Protein AF-A0A6M3KC16-F1 (afdb_monomer_lite)

InterPro domains:
  IPR002125 Cytidine and deoxycytidylate deaminase domain [PF00383] (15-148)
  IPR016193 Cytidine deaminase-like [SSF53927] (8-166)

Foldseek 3Di:
DVVQLVLLLVQVVQLVVELAPVWRKKKWKQFPNDTQIFIFHQPQSVVDPDQVCVVVVHDPPPDCVCSCVPSVTDDHGLLRSVVSVLVCVCVVVVHDDPDPQLLVSVVVCVVVVNDRDDATEMEMEQDDDDDPVSLVSCVSNVHFKYWYDNDPVCSVPSVPIDIDGSDD

Sequence (168 aa):
MNNSIHTMYNTSIFAKHSYCIKQQVGTCLFINNMHFYGYNDAPFAKEIAQCPRVVNGYEFGVGYRLCKEVCGQKYHAETMAINHFKTYINEMYSIDLLSEDPILFLKECKDKGIKIDGPKWMYIFGHDRPCEHCTKIMKDLGISHILLCKNKEDIFHDDRWKIIRLDN

pLDDT: mean 93.4, std 6.41, range [53.22, 98.5]

Organism: NCBI:txid1070528

Structure (mmCIF, N/CA/C/O backbone):
data_AF-A0A6M3KC16-F1
#
_entry.id   AF-A0A6M3KC16-F1
#
loop_
_atom_site.group_PDB
_atom_site.id
_atom_site.type_symbol
_atom_site.label_atom_id
_atom_site.label_alt_id
_atom_site.label_comp_id
_atom_site.label_asym_id
_atom_site.label_entity_id
_atom_site.label_seq_id
_atom_site.pdbx_PDB_ins_code
_atom_site.Cartn_x
_atom_site.Cartn_y
_atom_site.Cartn_z
_atom_site.occupancy
_atom_site.B_iso_or_equiv
_atom_site.auth_seq_id
_atom_site.auth_comp_id
_atom_site.auth_asym_id
_atom_site.auth_atom_id
_atom_site.pdbx_PDB_model_num
ATOM 1 N N . MET A 1 1 ? -17.599 13.158 0.192 1.00 58.03 1 MET A N 1
ATOM 2 C CA . MET A 1 1 ? -16.738 12.829 -0.967 1.00 58.03 1 MET A CA 1
ATOM 3 C C . MET A 1 1 ? -15.472 13.685 -1.046 1.00 58.03 1 MET A C 1
ATOM 5 O O . MET A 1 1 ? -14.437 13.121 -1.366 1.00 58.03 1 MET A O 1
ATOM 9 N N . ASN A 1 2 ? -15.478 14.975 -0.665 1.00 70.62 2 ASN A N 1
ATOM 10 C CA . ASN A 1 2 ? -14.275 15.836 -0.743 1.00 70.62 2 ASN A CA 1
ATOM 11 C C . ASN A 1 2 ? -13.014 15.272 -0.059 1.00 70.62 2 ASN A C 1
ATOM 13 O O . ASN A 1 2 ? -11.921 15.406 -0.603 1.00 70.62 2 ASN A O 1
ATOM 17 N N . ASN A 1 3 ? -13.157 14.603 1.091 1.00 86.56 3 ASN A N 1
ATOM 18 C CA . ASN A 1 3 ? -12.002 14.053 1.809 1.00 86.56 3 ASN A CA 1
ATOM 19 C C . ASN A 1 3 ? -11.287 12.962 1.003 1.00 86.56 3 ASN A C 1
ATOM 21 O O . ASN A 1 3 ? -10.067 12.982 0.931 1.00 86.56 3 ASN A O 1
ATOM 25 N N . SER A 1 4 ? -12.020 12.070 0.331 1.00 92.25 4 SER A N 1
ATOM 26 C CA . SER A 1 4 ? -11.417 10.980 -0.443 1.00 92.25 4 SER A CA 1
ATOM 27 C C . SER A 1 4 ? -10.605 11.500 -1.630 1.00 92.25 4 SER A C 1
ATOM 29 O O . SER A 1 4 ? -9.480 11.043 -1.825 1.00 92.25 4 SER A O 1
ATOM 31 N N . ILE A 1 5 ? -11.121 12.486 -2.378 1.00 94.00 5 ILE A N 1
ATOM 32 C CA . ILE A 1 5 ? -10.393 13.129 -3.491 1.00 94.00 5 ILE A CA 1
ATOM 33 C C . ILE A 1 5 ? -9.100 13.764 -2.980 1.00 94.00 5 ILE A C 1
ATOM 35 O O . ILE A 1 5 ? -8.039 13.556 -3.565 1.00 94.00 5 ILE A O 1
ATOM 39 N N . HIS A 1 6 ? -9.166 14.490 -1.862 1.00 95.69 6 HIS A N 1
ATOM 40 C CA . HIS A 1 6 ? -7.980 15.092 -1.261 1.00 95.69 6 HIS A CA 1
ATOM 41 C C . HIS A 1 6 ? -6.957 14.033 -0.818 1.00 95.69 6 HIS A C 1
ATOM 43 O O . HIS A 1 6 ? -5.770 14.158 -1.121 1.00 95.69 6 HIS A O 1
ATOM 49 N N . THR A 1 7 ? -7.407 12.951 -0.176 1.00 96.69 7 THR A N 1
ATOM 50 C CA . THR A 1 7 ? -6.544 11.833 0.228 1.00 96.69 7 THR A CA 1
ATOM 51 C C . THR A 1 7 ? -5.879 11.169 -0.978 1.00 96.69 7 THR A C 1
ATOM 53 O O . THR A 1 7 ? -4.666 10.953 -0.962 1.00 96.69 7 THR A O 1
ATOM 56 N N . MET A 1 8 ? -6.623 10.889 -2.054 1.00 97.25 8 MET A N 1
ATOM 57 C CA . MET A 1 8 ? -6.062 10.297 -3.274 1.00 97.25 8 MET A CA 1
ATOM 58 C C . MET A 1 8 ? -5.098 11.257 -3.986 1.00 97.25 8 MET A C 1
ATOM 60 O O . MET A 1 8 ? -4.030 10.844 -4.440 1.00 97.25 8 MET A O 1
ATOM 64 N N . TYR A 1 9 ? -5.413 12.553 -4.020 1.00 97.12 9 TYR A N 1
ATOM 65 C CA . TYR A 1 9 ? -4.512 13.573 -4.550 1.00 97.12 9 TYR A CA 1
ATOM 66 C C . TYR A 1 9 ? -3.180 13.595 -3.794 1.00 97.12 9 TYR A C 1
ATOM 68 O O . TYR A 1 9 ? -2.123 13.489 -4.418 1.00 97.12 9 TYR A O 1
ATOM 76 N N . ASN A 1 10 ? -3.210 13.631 -2.460 1.00 98.00 10 ASN A N 1
ATOM 77 C CA . ASN A 1 10 ? -1.996 13.566 -1.644 1.00 98.00 10 ASN A CA 1
ATOM 78 C C . ASN A 1 10 ? -1.249 12.245 -1.853 1.00 98.00 10 ASN A C 1
ATOM 80 O O . ASN A 1 10 ? -0.030 12.242 -2.000 1.00 98.00 10 ASN A O 1
ATOM 84 N N . THR A 1 11 ? -1.971 11.130 -1.971 1.00 98.19 11 THR A N 1
ATOM 85 C CA . THR A 1 11 ? -1.391 9.818 -2.292 1.00 98.19 11 THR A CA 1
ATOM 86 C C . THR A 1 11 ? -0.598 9.857 -3.606 1.00 98.19 11 THR A C 1
ATOM 88 O O . THR A 1 11 ? 0.514 9.332 -3.677 1.00 98.19 11 THR A O 1
ATOM 91 N N . SER A 1 12 ? -1.103 10.560 -4.626 1.00 98.06 12 SER A N 1
ATOM 92 C CA . SER A 1 12 ? -0.388 10.756 -5.896 1.00 98.06 12 SER A CA 1
ATOM 93 C C . SER A 1 12 ? 0.867 11.627 -5.775 1.00 98.06 12 SER A C 1
ATOM 95 O O . SER A 1 12 ? 1.824 11.445 -6.526 1.00 98.06 12 SER A O 1
ATOM 97 N N . ILE A 1 13 ? 0.893 12.567 -4.823 1.00 98.25 13 ILE A N 1
ATOM 98 C CA . ILE A 1 13 ? 2.092 13.355 -4.516 1.00 98.25 13 ILE A CA 1
ATOM 99 C C . ILE A 1 13 ? 3.150 12.444 -3.894 1.00 98.25 13 ILE A C 1
ATOM 101 O O . ILE A 1 13 ? 4.288 12.451 -4.357 1.00 98.25 13 ILE A O 1
ATOM 105 N N . PHE A 1 14 ? 2.771 11.611 -2.919 1.00 98.06 14 PHE A N 1
ATOM 106 C CA . PHE A 1 14 ? 3.688 10.668 -2.271 1.00 98.06 14 PHE A CA 1
ATOM 107 C C . PHE A 1 14 ? 4.283 9.650 -3.247 1.00 98.06 14 PHE A C 1
ATOM 109 O O . PHE A 1 14 ? 5.457 9.309 -3.125 1.00 98.06 14 PHE A O 1
ATOM 116 N N . ALA A 1 15 ? 3.532 9.231 -4.271 1.00 98.12 15 ALA A N 1
ATOM 117 C CA . ALA A 1 15 ? 4.049 8.349 -5.317 1.00 98.12 15 ALA A CA 1
ATOM 118 C C . ALA A 1 15 ? 5.324 8.902 -5.988 1.00 98.12 15 ALA A C 1
ATOM 120 O O . ALA A 1 15 ? 6.226 8.135 -6.321 1.00 98.12 15 ALA A O 1
ATOM 121 N N . LYS A 1 16 ? 5.448 10.232 -6.116 1.00 97.25 16 LYS A N 1
ATOM 122 C CA . LYS A 1 16 ? 6.611 10.899 -6.732 1.00 97.25 16 LYS A CA 1
ATOM 123 C C . LYS A 1 16 ? 7.906 10.762 -5.930 1.00 97.25 16 LYS A C 1
ATOM 125 O O . LYS A 1 16 ? 8.970 11.052 -6.465 1.00 97.25 16 LYS A O 1
ATOM 130 N N . HIS A 1 17 ? 7.833 10.341 -4.667 1.00 97.56 17 HIS A N 1
ATOM 131 C CA . HIS A 1 17 ? 9.018 10.045 -3.860 1.00 97.56 17 HIS A CA 1
ATOM 132 C C . HIS A 1 17 ? 9.644 8.690 -4.223 1.00 97.56 17 HIS A C 1
ATOM 134 O O . HIS A 1 17 ? 10.772 8.409 -3.821 1.00 97.56 17 HIS A O 1
ATOM 140 N N . SER A 1 18 ? 8.944 7.846 -4.990 1.00 97.44 18 SER A N 1
ATOM 141 C CA . SER A 1 18 ? 9.491 6.575 -5.450 1.00 97.44 18 SER A CA 1
ATOM 142 C C . SER A 1 18 ? 10.507 6.761 -6.576 1.00 97.44 18 SER A C 1
ATOM 144 O O . SER A 1 18 ? 10.224 7.365 -7.610 1.00 97.44 18 SER A O 1
ATOM 146 N N . TYR A 1 19 ? 11.666 6.123 -6.420 1.00 97.25 19 TYR A N 1
ATOM 147 C CA . TYR A 1 19 ? 12.672 5.999 -7.478 1.00 97.25 19 TYR A CA 1
ATOM 148 C C . TYR A 1 19 ? 12.444 4.801 -8.411 1.00 97.25 19 TYR A C 1
ATOM 150 O O . TYR A 1 19 ? 13.225 4.581 -9.334 1.00 97.25 19 TYR A O 1
ATOM 158 N N . CYS A 1 20 ? 11.398 3.998 -8.199 1.00 96.75 20 CYS A N 1
ATOM 159 C CA . CYS A 1 20 ? 11.146 2.822 -9.023 1.00 96.75 20 CYS A CA 1
ATOM 160 C C . CYS A 1 20 ? 10.806 3.216 -10.471 1.00 96.75 20 CYS A C 1
ATOM 162 O O . CYS A 1 20 ? 9.695 3.652 -10.767 1.00 96.75 20 CYS A O 1
ATOM 164 N N . ILE A 1 21 ? 11.742 2.970 -11.393 1.00 95.19 21 ILE A N 1
ATOM 165 C CA . ILE A 1 21 ? 11.609 3.309 -12.822 1.00 95.19 21 ILE A CA 1
ATOM 166 C C . ILE A 1 21 ? 10.430 2.599 -13.493 1.00 95.19 21 ILE A C 1
ATOM 168 O O . ILE A 1 21 ? 9.821 3.137 -14.411 1.00 95.19 21 ILE A O 1
ATOM 172 N N . LYS A 1 22 ? 10.089 1.380 -13.053 1.00 94.12 22 LYS A N 1
ATOM 173 C CA . LYS A 1 22 ? 8.964 0.638 -13.639 1.00 94.12 22 LYS A CA 1
ATOM 174 C C . LYS A 1 22 ? 7.627 1.296 -13.322 1.00 94.12 22 LYS A C 1
ATOM 176 O O . LYS A 1 22 ? 6.742 1.311 -14.170 1.00 94.12 22 LYS A O 1
ATOM 181 N N . GLN A 1 23 ? 7.454 1.715 -12.072 1.00 94.88 23 GLN A N 1
ATOM 182 C CA . GLN A 1 23 ? 6.165 2.145 -11.553 1.00 94.88 23 GLN A CA 1
ATOM 183 C C . GLN A 1 23 ? 6.342 2.869 -10.222 1.00 94.88 23 GLN A C 1
ATOM 185 O O . GLN A 1 23 ? 6.872 2.294 -9.266 1.00 94.88 23 GLN A O 1
ATOM 190 N N . GLN A 1 24 ? 5.850 4.101 -10.167 1.00 97.44 24 GLN A N 1
ATOM 191 C CA . GLN A 1 24 ? 5.792 4.921 -8.964 1.00 97.44 24 GLN A CA 1
ATOM 192 C C . GLN A 1 24 ? 4.429 4.718 -8.305 1.00 97.44 24 GLN A C 1
ATOM 194 O O . GLN A 1 24 ? 3.398 5.036 -8.897 1.00 97.44 24 GLN A O 1
ATOM 199 N N . VAL A 1 25 ? 4.426 4.149 -7.103 1.00 98.19 25 VAL A N 1
ATOM 200 C CA . VAL A 1 25 ? 3.217 3.820 -6.348 1.00 98.19 25 VAL A CA 1
ATOM 201 C C . VAL A 1 25 ? 3.220 4.626 -5.062 1.00 98.19 25 VAL A C 1
ATOM 203 O O . VAL A 1 25 ? 4.206 4.633 -4.324 1.00 98.19 25 VAL A O 1
ATOM 206 N N . GLY A 1 26 ? 2.107 5.297 -4.797 1.00 98.50 26 GLY A N 1
ATOM 207 C CA . GLY A 1 26 ? 1.834 5.963 -3.530 1.00 98.50 26 GLY A CA 1
ATOM 208 C C . GLY A 1 26 ? 0.667 5.278 -2.841 1.00 98.50 26 GLY A C 1
ATOM 209 O O . GLY A 1 26 ? -0.235 4.775 -3.507 1.00 98.50 26 GLY A O 1
ATOM 210 N N . THR A 1 27 ? 0.661 5.276 -1.516 1.00 98.50 27 THR A N 1
ATOM 211 C CA . THR A 1 27 ? -0.450 4.752 -0.725 1.00 98.50 27 THR A CA 1
ATOM 212 C C . THR A 1 27 ? -0.801 5.705 0.413 1.00 98.50 27 THR A C 1
ATOM 214 O O . THR A 1 27 ? 0.061 6.434 0.909 1.00 98.50 27 THR A O 1
ATOM 217 N N . CYS A 1 28 ? -2.046 5.642 0.874 1.00 98.25 28 CYS A N 1
ATOM 218 C CA . CYS A 1 28 ? -2.466 6.185 2.153 1.00 98.25 28 CYS A CA 1
ATOM 219 C C . CYS A 1 28 ? -3.327 5.170 2.910 1.00 98.25 28 CYS A C 1
ATOM 221 O O . CYS A 1 28 ? -4.387 4.772 2.429 1.00 98.25 28 CYS A O 1
ATOM 223 N N . LEU A 1 29 ? -2.892 4.787 4.109 1.00 97.44 29 LEU A N 1
ATOM 224 C CA . LEU A 1 29 ? -3.735 4.114 5.088 1.00 97.44 29 LEU A C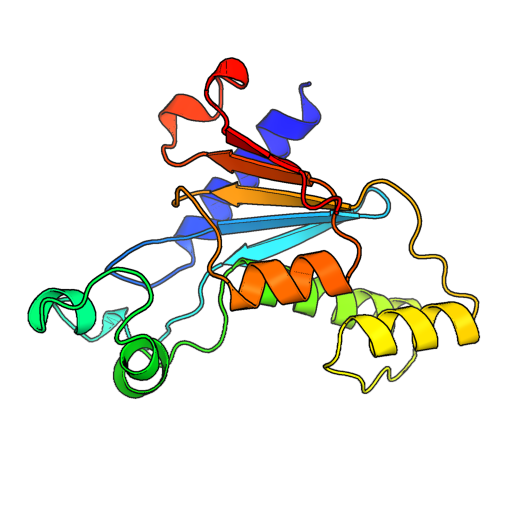A 1
ATOM 225 C C . LEU A 1 29 ? -4.519 5.177 5.864 1.00 97.44 29 LEU A C 1
ATOM 227 O O . LEU A 1 29 ? -3.928 6.006 6.556 1.00 97.44 29 LEU A O 1
ATOM 231 N N . PHE A 1 30 ? -5.844 5.128 5.760 1.00 96.00 30 PHE A N 1
ATOM 232 C CA . PHE A 1 30 ? -6.755 5.940 6.555 1.00 96.00 30 PHE A CA 1
ATOM 233 C C . PHE A 1 30 ? -7.364 5.090 7.672 1.00 96.00 30 PHE A C 1
ATOM 235 O O . PHE A 1 30 ? -8.057 4.106 7.402 1.00 96.00 30 PHE A O 1
ATOM 242 N N . ILE A 1 31 ? -7.071 5.454 8.921 1.00 92.88 31 ILE A N 1
ATOM 243 C CA . ILE A 1 31 ? -7.476 4.722 10.129 1.00 92.88 31 ILE A CA 1
ATOM 244 C C . ILE A 1 31 ? -7.556 5.686 11.314 1.00 92.88 31 ILE A C 1
ATOM 246 O O . ILE A 1 31 ? -6.709 6.568 11.431 1.00 92.88 31 ILE A O 1
ATOM 250 N N . ASN A 1 32 ? -8.565 5.561 12.188 1.00 89.50 32 ASN A N 1
ATOM 251 C CA . ASN A 1 32 ? -8.764 6.477 13.327 1.00 89.50 32 ASN A CA 1
ATOM 252 C C . ASN A 1 32 ? -8.749 7.981 12.933 1.00 89.50 32 ASN A C 1
ATOM 254 O O . ASN A 1 32 ? -8.224 8.814 13.665 1.00 89.50 32 ASN A O 1
ATOM 258 N N . ASN A 1 33 ? -9.296 8.346 11.764 1.00 89.94 33 ASN A N 1
ATOM 259 C CA . ASN A 1 33 ? -9.231 9.703 11.183 1.00 89.94 33 ASN A CA 1
ATOM 260 C C . ASN A 1 33 ? -7.813 10.240 10.898 1.00 89.94 33 ASN A C 1
ATOM 262 O O . ASN A 1 33 ? -7.639 11.429 10.630 1.00 89.94 33 ASN A O 1
ATOM 266 N N . MET A 1 34 ? -6.804 9.374 10.911 1.00 93.69 34 MET A N 1
ATOM 267 C CA . MET A 1 34 ? -5.419 9.704 10.598 1.00 93.69 34 MET A CA 1
ATOM 268 C C . MET A 1 34 ? -5.028 9.157 9.230 1.00 93.69 34 MET A C 1
ATOM 270 O O . MET A 1 34 ? -5.589 8.171 8.754 1.00 93.69 34 MET A O 1
ATOM 274 N N . HIS A 1 35 ? -4.044 9.807 8.614 1.00 96.56 35 HIS A N 1
ATOM 275 C CA . HIS A 1 35 ? -3.505 9.435 7.313 1.00 96.56 35 HIS A CA 1
ATOM 276 C C . HIS A 1 35 ? -2.044 9.021 7.464 1.00 96.56 35 HIS A C 1
ATOM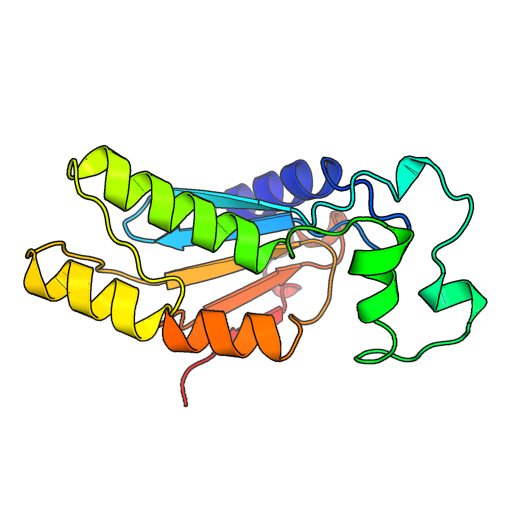 278 O O . HIS A 1 35 ? -1.214 9.827 7.880 1.00 96.56 35 HIS A O 1
ATOM 284 N N . PHE A 1 36 ? -1.726 7.795 7.063 1.00 97.69 36 PHE A N 1
ATOM 285 C CA . PHE A 1 36 ? -0.360 7.285 7.021 1.00 97.69 36 PHE A CA 1
ATOM 286 C C . PHE A 1 36 ? 0.015 7.044 5.569 1.00 97.69 36 PHE A C 1
ATOM 288 O O . PHE A 1 36 ? -0.559 6.183 4.905 1.00 97.69 36 PHE A O 1
ATOM 295 N N . TYR A 1 37 ? 0.941 7.844 5.051 1.00 98.31 37 TYR A N 1
ATOM 296 C CA . TYR A 1 37 ? 1.343 7.774 3.651 1.00 98.31 37 TYR A CA 1
ATOM 297 C C . TYR A 1 37 ? 2.553 6.864 3.467 1.00 98.31 37 TYR A C 1
ATOM 299 O O . TYR A 1 37 ? 3.392 6.736 4.358 1.00 98.31 37 TYR A O 1
ATOM 307 N N . GLY A 1 38 ? 2.651 6.252 2.293 1.00 98.25 38 GLY A N 1
ATOM 308 C CA . GLY A 1 38 ? 3.781 5.420 1.905 1.00 98.25 38 GLY A CA 1
ATOM 309 C C . GLY A 1 38 ? 4.024 5.468 0.404 1.00 98.25 38 GLY A C 1
ATOM 310 O O . GLY A 1 38 ? 3.152 5.858 -0.372 1.00 98.25 38 GLY A O 1
ATOM 311 N N . TYR A 1 39 ? 5.218 5.065 -0.009 1.00 98.50 39 TYR A N 1
ATOM 312 C CA . TYR A 1 39 ? 5.599 4.892 -1.407 1.00 98.50 39 TYR A CA 1
ATOM 313 C C . TYR A 1 39 ? 6.522 3.680 -1.539 1.00 98.50 39 TYR A C 1
ATOM 315 O O . TYR A 1 39 ? 7.093 3.208 -0.555 1.00 98.50 39 TYR A O 1
ATOM 323 N N . ASN A 1 40 ? 6.652 3.124 -2.742 1.00 97.38 40 ASN A N 1
ATOM 324 C CA . ASN A 1 40 ? 7.572 2.013 -2.962 1.00 97.38 40 ASN A CA 1
ATOM 325 C C . ASN A 1 40 ? 9.025 2.516 -2.986 1.00 97.38 40 ASN A C 1
ATOM 327 O O . ASN A 1 40 ? 9.473 3.113 -3.968 1.00 97.38 40 ASN A O 1
ATOM 331 N N . ASP A 1 41 ? 9.751 2.267 -1.896 1.00 97.06 41 ASP A N 1
ATOM 332 C CA . ASP A 1 41 ? 11.136 2.700 -1.695 1.00 97.06 41 ASP A CA 1
ATOM 333 C C . ASP A 1 41 ? 12.119 1.739 -2.366 1.00 97.06 41 ASP A C 1
ATOM 335 O O . ASP A 1 41 ? 12.284 0.607 -1.913 1.00 97.06 41 ASP A O 1
ATOM 339 N N . ALA A 1 42 ? 12.749 2.201 -3.446 1.00 96.88 42 ALA A N 1
ATOM 340 C CA . ALA A 1 42 ? 13.728 1.476 -4.254 1.00 96.88 42 ALA A CA 1
ATOM 341 C C . ALA A 1 42 ? 14.952 2.377 -4.523 1.00 96.88 42 ALA A C 1
ATOM 343 O O . ALA A 1 42 ? 15.104 2.896 -5.630 1.00 96.88 42 ALA A O 1
ATOM 344 N N . PRO A 1 43 ? 15.804 2.627 -3.515 1.00 96.00 43 PRO A N 1
ATOM 345 C CA . PRO A 1 43 ? 16.796 3.702 -3.529 1.00 96.00 43 PRO A CA 1
ATOM 346 C C . PRO A 1 43 ? 17.863 3.563 -4.622 1.00 96.00 43 PRO A C 1
ATOM 348 O O . PRO A 1 43 ? 18.366 4.582 -5.094 1.00 96.00 43 PRO A O 1
ATOM 351 N N . PHE A 1 44 ? 18.181 2.338 -5.054 1.00 97.12 44 PHE A N 1
ATOM 352 C CA . PHE A 1 44 ? 19.176 2.080 -6.105 1.00 97.12 44 PHE A CA 1
ATOM 353 C C . PHE A 1 44 ? 18.562 2.082 -7.509 1.00 97.12 44 PHE A C 1
ATOM 355 O O . PHE A 1 44 ? 19.277 2.075 -8.506 1.00 97.12 44 PHE A O 1
ATOM 362 N N . ALA A 1 45 ? 17.230 2.148 -7.625 1.00 95.25 45 ALA A N 1
ATOM 363 C CA . ALA A 1 45 ? 16.566 2.181 -8.926 1.00 95.25 45 ALA A CA 1
ATOM 364 C C . ALA A 1 45 ? 16.937 3.419 -9.760 1.00 95.25 45 ALA A C 1
ATOM 366 O O . ALA A 1 45 ? 16.873 3.352 -10.978 1.00 95.25 45 ALA A O 1
ATOM 367 N N . LYS A 1 46 ? 17.365 4.522 -9.135 1.00 93.88 46 LYS A N 1
ATOM 368 C CA . LYS A 1 46 ? 17.845 5.727 -9.838 1.00 93.88 46 LYS A CA 1
ATOM 369 C C . LYS A 1 46 ? 19.188 5.533 -10.561 1.00 93.88 46 LYS A C 1
ATOM 371 O O . LYS A 1 46 ? 19.557 6.368 -11.376 1.00 93.88 46 LYS A O 1
ATOM 376 N N . GLU A 1 47 ? 19.928 4.476 -10.226 1.00 95.88 47 GLU A N 1
ATOM 377 C CA . GLU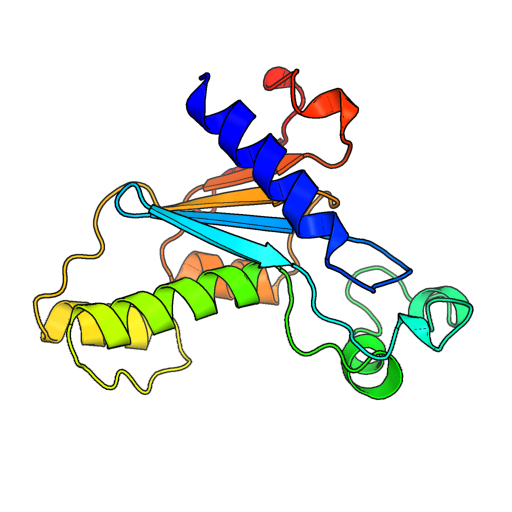 A 1 47 ? 21.283 4.209 -10.734 1.00 95.88 47 GLU A CA 1
ATOM 378 C C . GLU A 1 47 ? 21.276 3.285 -11.958 1.00 95.88 47 GLU A C 1
ATOM 380 O O . GLU A 1 47 ? 22.308 3.066 -12.587 1.00 95.88 47 GLU A O 1
ATOM 385 N N . ILE A 1 48 ? 20.109 2.745 -12.319 1.00 95.69 48 ILE A N 1
ATOM 386 C CA . ILE A 1 48 ? 19.945 1.823 -13.441 1.00 95.69 48 ILE A CA 1
ATOM 387 C C . ILE A 1 48 ? 19.124 2.480 -14.553 1.00 95.69 48 ILE A C 1
ATOM 389 O O . ILE A 1 48 ? 18.207 3.245 -14.289 1.00 95.69 48 ILE A O 1
ATOM 393 N N . ALA A 1 49 ? 19.424 2.176 -15.817 1.00 96.50 49 ALA A N 1
ATOM 394 C CA . ALA A 1 49 ? 18.735 2.802 -16.953 1.00 96.50 49 ALA A CA 1
ATOM 395 C C . ALA A 1 49 ? 17.342 2.207 -17.230 1.00 96.50 49 ALA A C 1
ATOM 397 O O . ALA A 1 49 ? 16.464 2.877 -17.769 1.00 96.50 49 ALA A O 1
ATOM 398 N N . GLN A 1 50 ? 17.142 0.928 -16.901 1.00 96.81 50 GLN A N 1
ATOM 399 C CA . GLN A 1 50 ? 15.903 0.198 -17.162 1.00 96.81 50 GLN A CA 1
ATOM 400 C C . GLN A 1 50 ? 15.593 -0.751 -16.007 1.00 96.81 50 GLN A C 1
ATOM 402 O O . GLN A 1 50 ? 16.492 -1.285 -15.359 1.00 96.81 50 GLN A O 1
ATOM 407 N N . CYS A 1 51 ? 14.306 -1.004 -15.761 1.00 96.81 51 CYS A N 1
ATOM 408 C CA . CYS A 1 51 ? 13.901 -1.971 -14.748 1.00 96.81 51 CYS A CA 1
ATOM 409 C C . CYS A 1 51 ? 14.370 -3.384 -15.140 1.00 96.81 51 CYS A C 1
ATOM 411 O O . CYS A 1 51 ? 13.981 -3.871 -16.207 1.00 96.81 51 CYS A O 1
ATOM 413 N N . PRO A 1 52 ? 15.092 -4.112 -14.268 1.00 96.81 52 PRO A N 1
ATOM 414 C CA . PRO A 1 52 ? 15.627 -5.428 -14.606 1.00 96.81 52 PRO A CA 1
ATOM 415 C C . PRO A 1 52 ? 14.509 -6.442 -14.866 1.00 96.81 52 PRO A C 1
ATOM 417 O O . PRO A 1 52 ? 14.685 -7.364 -15.656 1.00 96.81 52 PRO A O 1
ATOM 420 N N . ARG A 1 53 ? 13.316 -6.250 -14.280 1.00 96.25 53 ARG A N 1
ATOM 421 C CA . ARG A 1 53 ? 12.155 -7.095 -14.588 1.00 96.25 53 ARG A CA 1
ATOM 422 C C . ARG A 1 53 ? 11.659 -6.931 -16.022 1.00 96.25 53 ARG A C 1
ATOM 424 O O . ARG A 1 53 ? 11.230 -7.915 -16.608 1.00 96.25 53 ARG A O 1
ATOM 431 N N . VAL A 1 54 ? 11.711 -5.710 -16.557 1.00 95.75 54 VAL A N 1
ATOM 432 C CA . VAL A 1 54 ? 11.311 -5.417 -17.942 1.00 95.75 54 VAL A CA 1
ATOM 433 C C . VAL A 1 54 ? 12.342 -5.989 -18.909 1.00 95.75 54 VAL A C 1
ATOM 435 O O . VAL A 1 54 ? 11.962 -6.700 -19.829 1.00 95.75 54 VAL A O 1
ATOM 438 N N . VAL A 1 55 ? 13.635 -5.773 -18.640 1.00 97.06 55 VAL A N 1
ATOM 439 C CA . VAL A 1 55 ? 14.742 -6.307 -19.458 1.00 97.06 55 VAL A CA 1
ATOM 440 C C . VAL A 1 55 ? 14.682 -7.834 -19.578 1.00 97.06 55 VAL A C 1
ATOM 442 O O . VAL A 1 55 ? 14.930 -8.379 -20.645 1.00 97.06 55 VAL A O 1
ATOM 445 N N . ASN A 1 56 ? 14.314 -8.525 -18.497 1.00 96.56 56 ASN A N 1
ATOM 446 C CA . ASN A 1 56 ? 14.210 -9.987 -18.472 1.00 96.56 56 ASN A CA 1
ATOM 447 C C . ASN A 1 56 ? 12.828 -10.523 -18.897 1.00 96.56 56 ASN A C 1
ATOM 449 O O . ASN A 1 56 ? 12.585 -11.720 -18.770 1.00 96.56 56 ASN A O 1
ATOM 453 N N . GLY A 1 57 ? 11.901 -9.666 -19.341 1.00 96.50 57 GLY A N 1
ATOM 454 C CA . GLY A 1 57 ? 10.575 -10.096 -19.798 1.00 96.50 57 GLY A CA 1
ATOM 455 C C . GLY A 1 57 ? 9.711 -10.766 -18.722 1.00 96.50 57 GLY A C 1
ATOM 456 O O . GLY A 1 57 ? 8.841 -11.566 -19.052 1.00 96.50 57 GLY A O 1
ATOM 457 N N . TYR A 1 58 ? 9.936 -10.476 -17.434 1.00 95.56 58 TYR A N 1
ATOM 458 C CA . TYR A 1 58 ? 9.149 -11.092 -16.365 1.00 95.56 58 TYR A CA 1
ATOM 459 C C . TYR A 1 58 ? 7.711 -10.574 -16.352 1.00 95.56 58 TYR A C 1
ATOM 461 O O . TYR A 1 58 ? 7.459 -9.364 -16.299 1.00 95.56 58 TYR A O 1
ATOM 469 N N . GLU A 1 59 ? 6.773 -11.511 -16.264 1.00 92.25 59 GLU A N 1
ATOM 470 C CA . GLU A 1 59 ? 5.356 -11.230 -16.074 1.00 92.25 59 GLU A CA 1
ATOM 471 C C . GLU A 1 59 ? 5.049 -10.594 -14.702 1.00 92.25 59 GLU A C 1
ATOM 473 O O . GLU A 1 59 ? 5.897 -10.443 -13.804 1.00 92.25 59 GLU A O 1
ATOM 478 N N . PHE A 1 60 ? 3.790 -10.182 -14.522 1.00 87.31 60 PHE A N 1
ATOM 479 C CA . PHE A 1 60 ? 3.287 -9.768 -13.215 1.00 87.31 60 PHE A CA 1
ATOM 480 C C . PHE A 1 60 ? 3.428 -10.911 -12.197 1.00 87.31 60 PHE A C 1
ATOM 482 O O . PHE A 1 60 ? 3.347 -12.077 -12.547 1.00 87.31 60 PHE A O 1
ATOM 489 N N . GLY A 1 61 ? 3.664 -10.586 -10.926 1.00 85.62 61 GLY A N 1
ATOM 490 C CA . GLY A 1 61 ? 3.912 -11.598 -9.886 1.00 85.62 61 GLY A CA 1
ATOM 491 C C . GLY A 1 61 ? 5.316 -12.224 -9.920 1.00 85.62 61 GLY A C 1
ATOM 492 O O . GLY A 1 61 ? 5.791 -12.690 -8.891 1.00 85.62 61 GLY A O 1
ATOM 493 N N . VAL A 1 62 ? 6.042 -12.148 -11.042 1.00 91.31 62 VAL A N 1
ATOM 494 C CA . VAL A 1 62 ? 7.336 -12.830 -11.216 1.00 91.31 62 VAL A CA 1
ATOM 495 C C . VAL A 1 62 ? 8.520 -11.857 -11.150 1.00 91.31 62 VAL A C 1
ATOM 497 O O . VAL A 1 62 ? 8.429 -10.693 -11.547 1.00 91.31 62 VAL A O 1
ATOM 500 N N . GLY A 1 63 ? 9.659 -12.326 -10.628 1.00 92.81 63 GLY A N 1
ATOM 501 C CA . GLY A 1 63 ? 10.931 -11.590 -10.644 1.00 92.81 63 GLY A CA 1
ATOM 502 C C . GLY A 1 63 ? 11.073 -10.504 -9.571 1.00 92.81 63 GLY A C 1
ATOM 503 O O . GLY A 1 63 ? 11.988 -9.690 -9.657 1.00 92.81 63 GLY A O 1
ATOM 504 N N . TYR A 1 64 ? 10.206 -10.479 -8.552 1.00 92.25 64 TYR A N 1
ATOM 505 C CA . TYR A 1 64 ? 10.258 -9.486 -7.462 1.00 92.25 64 TYR A CA 1
ATOM 506 C C . TYR A 1 64 ? 11.555 -9.529 -6.646 1.00 92.25 64 TYR A C 1
ATOM 508 O O . TYR A 1 64 ? 11.944 -8.501 -6.097 1.00 92.25 64 TYR A O 1
ATOM 516 N N . ARG A 1 65 ? 12.277 -10.661 -6.635 1.00 95.50 65 ARG A N 1
ATOM 517 C CA . ARG A 1 65 ? 13.618 -10.746 -6.031 1.00 95.50 65 ARG A CA 1
ATOM 518 C C . ARG A 1 65 ? 14.565 -9.665 -6.563 1.00 95.50 65 ARG A C 1
ATOM 520 O O . ARG A 1 65 ? 15.283 -9.060 -5.782 1.00 95.50 65 ARG A O 1
ATOM 527 N N . LEU A 1 66 ? 14.464 -9.323 -7.853 1.00 96.75 66 LEU A N 1
ATOM 528 C CA . LEU A 1 66 ? 15.293 -8.294 -8.488 1.00 96.75 66 LEU A CA 1
ATOM 529 C C . LEU A 1 66 ? 14.985 -6.893 -7.966 1.00 96.75 66 LEU A C 1
ATOM 531 O O . LEU A 1 66 ? 15.869 -6.044 -7.936 1.00 96.75 66 LEU A O 1
ATOM 535 N N . CYS A 1 67 ? 13.747 -6.636 -7.536 1.00 95.56 67 CYS A N 1
ATOM 536 C CA . CYS A 1 67 ? 13.431 -5.361 -6.911 1.00 95.56 67 CYS A CA 1
ATOM 537 C C . CYS A 1 67 ? 14.232 -5.194 -5.614 1.00 95.56 67 CYS A C 1
ATOM 539 O O . CYS A 1 67 ? 14.754 -4.114 -5.368 1.00 95.56 67 CYS A O 1
ATOM 541 N N . LYS A 1 68 ? 14.389 -6.262 -4.825 1.00 95.50 68 LYS A N 1
ATOM 542 C CA . LYS A 1 68 ? 15.190 -6.249 -3.596 1.00 95.50 68 LYS A CA 1
ATOM 543 C C . LYS A 1 68 ? 16.696 -6.280 -3.883 1.00 95.50 68 LYS A C 1
ATOM 545 O O . LYS A 1 68 ? 17.423 -5.447 -3.363 1.00 95.50 68 LYS A O 1
ATOM 550 N N . GLU A 1 69 ? 17.147 -7.218 -4.712 1.00 97.19 69 GLU A N 1
ATOM 551 C CA . GLU A 1 69 ? 18.569 -7.488 -4.976 1.00 97.19 69 GLU A CA 1
ATOM 552 C C . GLU A 1 69 ? 19.247 -6.398 -5.814 1.00 97.19 69 GLU A C 1
ATOM 554 O O . GLU A 1 69 ? 20.389 -6.048 -5.542 1.00 97.19 69 GLU A O 1
ATOM 559 N N . VAL A 1 70 ? 18.553 -5.855 -6.821 1.00 97.31 70 VAL A N 1
ATOM 560 C CA . VAL A 1 70 ? 19.125 -4.882 -7.769 1.00 97.31 70 VAL A CA 1
ATOM 561 C C . VAL A 1 70 ? 18.673 -3.466 -7.436 1.00 97.31 70 VAL A C 1
ATOM 563 O O . VAL A 1 70 ? 19.491 -2.564 -7.315 1.00 97.31 70 VAL A O 1
ATOM 566 N N . CYS A 1 71 ? 17.365 -3.254 -7.261 1.00 97.06 71 CYS A N 1
ATOM 567 C CA . CYS A 1 71 ? 16.833 -1.913 -7.001 1.00 97.06 71 CYS A CA 1
ATOM 568 C C . CYS A 1 71 ? 16.903 -1.502 -5.517 1.00 97.06 71 CYS A C 1
ATOM 570 O O . CYS A 1 71 ? 16.536 -0.373 -5.179 1.00 97.06 71 CYS A O 1
ATOM 572 N N . GLY A 1 72 ? 17.335 -2.406 -4.629 1.00 96.94 72 GLY A N 1
ATOM 573 C CA . GLY A 1 72 ? 17.416 -2.165 -3.188 1.00 96.94 72 GLY A CA 1
ATOM 574 C C . GLY A 1 72 ? 16.060 -1.973 -2.514 1.00 96.94 72 GLY A C 1
ATOM 575 O O . GLY A 1 72 ? 15.999 -1.319 -1.476 1.00 96.94 72 GLY A O 1
ATOM 576 N N . GLN A 1 73 ? 14.969 -2.464 -3.115 1.00 96.50 73 GLN A N 1
ATOM 577 C CA . GLN A 1 73 ? 13.614 -2.176 -2.657 1.00 96.50 73 GLN A CA 1
ATOM 578 C C . GLN A 1 73 ? 13.407 -2.635 -1.212 1.00 96.50 73 GLN A C 1
ATOM 580 O O . GLN A 1 73 ? 13.447 -3.834 -0.929 1.00 96.50 73 GLN A O 1
ATOM 585 N N . LYS A 1 74 ? 13.155 -1.674 -0.317 1.00 95.94 74 LYS A N 1
ATOM 586 C CA . LYS A 1 74 ? 12.920 -1.925 1.112 1.00 95.94 74 LYS A CA 1
ATOM 587 C C . LYS A 1 74 ? 11.451 -2.169 1.407 1.00 95.94 74 LYS A C 1
ATOM 589 O O . LYS A 1 74 ? 11.118 -3.080 2.155 1.00 95.94 74 LYS A O 1
ATOM 594 N N . TYR A 1 75 ? 10.582 -1.377 0.781 1.00 95.56 75 TYR A N 1
ATOM 595 C CA . TYR A 1 75 ? 9.148 -1.410 1.036 1.00 95.56 75 TYR A CA 1
ATOM 596 C C . TYR A 1 75 ? 8.339 -1.335 -0.258 1.00 95.56 75 TYR A C 1
ATOM 598 O O . TYR A 1 75 ? 8.707 -0.676 -1.237 1.00 95.56 75 TYR A O 1
ATOM 606 N N . HIS A 1 76 ? 7.186 -1.994 -0.242 1.00 97.00 76 HIS A N 1
ATOM 607 C CA . HIS A 1 76 ? 6.060 -1.603 -1.078 1.00 97.00 76 HIS A CA 1
ATOM 608 C C . HIS A 1 76 ? 5.360 -0.392 -0.443 1.00 97.00 76 HIS A C 1
ATOM 610 O O . HIS A 1 76 ? 5.497 -0.151 0.761 1.00 97.00 76 HIS A O 1
ATOM 616 N N . ALA A 1 77 ? 4.600 0.362 -1.238 1.00 97.94 77 ALA A N 1
ATOM 617 C CA . ALA A 1 77 ? 3.919 1.557 -0.747 1.00 97.94 77 ALA A CA 1
ATOM 618 C C . ALA A 1 77 ? 2.951 1.211 0.397 1.00 97.94 77 ALA A C 1
ATOM 620 O O . ALA A 1 77 ? 2.993 1.843 1.452 1.00 97.94 77 ALA A O 1
ATOM 621 N N . GLU A 1 78 ? 2.172 0.139 0.218 1.00 97.88 78 GLU A N 1
ATOM 622 C CA . GLU A 1 78 ? 1.223 -0.423 1.185 1.00 97.88 78 GLU A CA 1
ATOM 623 C C . GLU A 1 78 ? 1.909 -0.749 2.516 1.00 97.88 78 GLU A C 1
ATOM 625 O O . GLU A 1 78 ? 1.468 -0.320 3.582 1.00 97.88 78 GLU A O 1
ATOM 630 N N . THR A 1 79 ? 3.032 -1.472 2.453 1.00 96.62 79 THR A N 1
ATOM 631 C CA . THR A 1 79 ? 3.781 -1.884 3.648 1.00 96.62 79 THR A CA 1
ATOM 632 C C . THR A 1 79 ? 4.425 -0.701 4.364 1.00 96.62 79 THR A C 1
ATOM 634 O O . THR A 1 79 ? 4.480 -0.704 5.588 1.00 96.62 79 THR A O 1
ATOM 637 N N . MET A 1 80 ? 4.863 0.329 3.631 1.00 97.62 80 MET A N 1
ATOM 638 C CA . MET A 1 80 ? 5.442 1.530 4.235 1.00 97.62 80 MET A CA 1
ATOM 639 C C . MET A 1 80 ? 4.401 2.301 5.056 1.00 97.62 80 MET A C 1
ATOM 641 O O . MET A 1 80 ? 4.677 2.653 6.199 1.00 97.62 80 MET A O 1
ATOM 645 N N . ALA A 1 81 ? 3.196 2.523 4.519 1.00 97.75 81 ALA A N 1
ATOM 646 C CA . ALA A 1 81 ? 2.136 3.205 5.267 1.00 97.75 81 ALA A CA 1
ATOM 647 C C . ALA A 1 81 ? 1.716 2.436 6.525 1.00 97.75 81 ALA A C 1
ATOM 649 O O . ALA A 1 81 ? 1.503 3.038 7.576 1.00 97.75 81 ALA A O 1
ATOM 650 N N . ILE A 1 82 ? 1.628 1.105 6.435 1.00 96.12 82 ILE A N 1
ATOM 651 C CA . ILE A 1 82 ? 1.337 0.252 7.593 1.00 96.12 82 ILE A CA 1
ATOM 652 C C . ILE A 1 82 ? 2.458 0.356 8.630 1.00 96.12 82 ILE A C 1
ATOM 654 O O . ILE A 1 82 ? 2.169 0.473 9.817 1.00 96.12 82 ILE A O 1
ATOM 658 N N . ASN A 1 83 ? 3.721 0.376 8.200 1.00 95.69 83 ASN A N 1
ATOM 659 C CA . ASN A 1 83 ? 4.846 0.545 9.113 1.00 95.69 83 ASN A CA 1
ATOM 660 C C . ASN A 1 83 ? 4.810 1.907 9.822 1.00 95.69 83 ASN A C 1
ATOM 662 O O . ASN A 1 83 ? 4.941 1.959 11.038 1.00 95.69 83 ASN A O 1
ATOM 666 N N . HIS A 1 84 ? 4.533 2.998 9.098 1.00 96.62 84 HIS A N 1
ATOM 667 C CA . HIS A 1 84 ? 4.356 4.322 9.707 1.00 96.62 84 HIS A CA 1
ATOM 668 C C . HIS A 1 84 ? 3.222 4.346 10.740 1.00 96.62 84 HIS A C 1
ATOM 670 O O . HIS A 1 84 ? 3.364 4.970 11.789 1.00 96.62 84 HIS A O 1
ATOM 676 N N . PHE A 1 85 ? 2.117 3.640 10.482 1.00 95.38 85 PHE A N 1
ATOM 677 C CA . PHE A 1 85 ? 1.046 3.478 11.465 1.00 95.38 85 PHE A CA 1
ATOM 678 C C . PHE A 1 85 ? 1.516 2.730 12.721 1.00 95.38 85 PHE A C 1
ATOM 680 O O . PHE A 1 85 ? 1.249 3.183 13.833 1.00 95.38 85 PHE A O 1
ATOM 687 N N . LYS A 1 86 ? 2.246 1.618 12.567 1.00 94.12 86 LYS A N 1
ATOM 688 C CA . LYS A 1 86 ? 2.803 0.876 13.708 1.00 94.12 86 LYS A CA 1
ATOM 689 C C . LYS A 1 86 ? 3.753 1.744 14.539 1.00 94.12 86 LYS A C 1
ATOM 691 O O . LYS A 1 86 ? 3.612 1.795 15.758 1.00 94.12 86 LYS A O 1
ATOM 696 N N . THR A 1 87 ? 4.663 2.468 13.883 1.00 94.62 87 THR A N 1
ATOM 697 C CA . THR A 1 87 ? 5.580 3.412 14.538 1.00 94.62 87 THR A CA 1
ATOM 698 C C . THR A 1 87 ? 4.815 4.476 15.319 1.00 94.62 87 THR A C 1
ATOM 700 O O . THR A 1 87 ? 5.101 4.683 16.493 1.00 94.62 87 THR A O 1
ATOM 703 N N . TYR A 1 88 ? 3.785 5.076 14.715 1.00 94.94 88 TYR A N 1
ATOM 704 C CA . TYR A 1 88 ? 2.940 6.058 15.391 1.00 94.94 88 TYR A CA 1
ATOM 705 C C . TYR A 1 88 ? 2.281 5.496 16.657 1.00 94.94 88 TYR A C 1
ATOM 707 O O . TYR A 1 88 ? 2.255 6.172 17.680 1.00 94.94 88 TYR A O 1
ATOM 715 N N . ILE A 1 89 ? 1.763 4.263 16.618 1.00 94.44 89 ILE A N 1
ATOM 716 C CA . ILE A 1 89 ? 1.175 3.623 17.803 1.00 94.44 89 ILE A CA 1
ATOM 717 C C . ILE A 1 89 ? 2.232 3.419 18.896 1.00 94.44 89 ILE A C 1
ATOM 719 O O . ILE A 1 89 ? 1.977 3.749 20.055 1.00 94.44 89 ILE A O 1
ATOM 723 N N . ASN A 1 90 ? 3.424 2.936 18.544 1.00 92.06 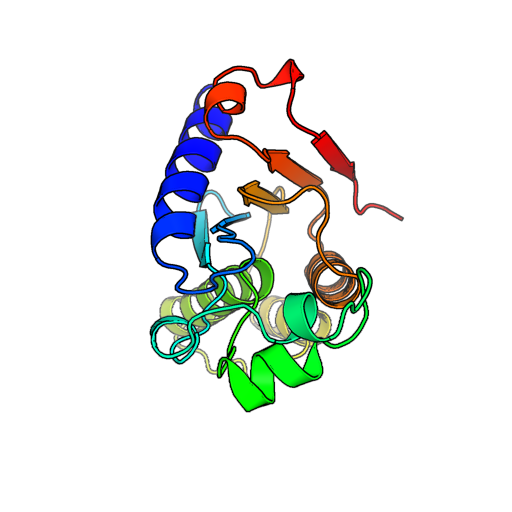90 ASN A N 1
ATOM 724 C CA . ASN A 1 90 ? 4.513 2.761 19.507 1.00 92.06 90 ASN A CA 1
ATOM 725 C C . ASN A 1 90 ? 4.900 4.087 20.179 1.00 92.06 90 ASN A C 1
ATOM 727 O O . ASN A 1 90 ? 4.989 4.159 21.406 1.00 92.06 90 ASN A O 1
ATOM 731 N N . GLU A 1 91 ? 5.046 5.153 19.392 1.00 94.12 91 GLU A N 1
ATOM 732 C CA . GLU A 1 91 ? 5.384 6.490 19.886 1.00 94.12 91 GLU A CA 1
ATOM 733 C C . GLU A 1 91 ? 4.265 7.092 20.746 1.00 94.12 91 GLU A C 1
ATOM 735 O O . GLU A 1 91 ? 4.510 7.523 21.873 1.00 94.12 91 GLU A O 1
ATOM 740 N N . MET A 1 92 ? 3.023 7.083 20.251 1.00 92.88 92 MET A N 1
ATOM 741 C CA . MET A 1 92 ? 1.872 7.697 20.921 1.00 92.88 92 MET A CA 1
ATOM 742 C C . MET A 1 92 ? 1.613 7.084 22.299 1.00 92.88 92 MET A C 1
ATOM 744 O O . MET A 1 92 ? 1.262 7.799 23.237 1.00 92.88 92 MET A O 1
ATOM 748 N N . TYR A 1 93 ? 1.779 5.767 22.426 1.00 90.50 93 TYR A N 1
ATOM 749 C CA . TYR A 1 93 ? 1.500 5.048 23.667 1.00 90.50 93 TYR A CA 1
ATOM 750 C C . TYR A 1 93 ? 2.757 4.760 24.498 1.00 90.50 93 TYR A C 1
ATOM 752 O O . TYR A 1 93 ? 2.635 4.175 25.572 1.00 90.50 93 TYR A O 1
ATOM 760 N N . SER A 1 94 ? 3.944 5.191 24.047 1.00 91.38 94 SER A N 1
ATOM 761 C CA . SER A 1 94 ? 5.235 4.875 24.684 1.00 91.38 94 SER A CA 1
ATOM 762 C C . SER A 1 94 ? 5.415 3.372 24.930 1.00 91.38 94 SER A C 1
ATOM 764 O O . SER A 1 94 ? 5.759 2.937 26.031 1.00 91.38 94 SER A O 1
ATOM 766 N N . ILE A 1 95 ? 5.131 2.567 23.907 1.00 87.88 95 ILE A N 1
ATOM 767 C CA . ILE A 1 95 ? 5.219 1.106 23.961 1.00 87.88 95 ILE A CA 1
ATOM 768 C C . ILE A 1 95 ? 6.147 0.572 22.881 1.00 87.88 95 ILE A C 1
ATOM 770 O O . ILE A 1 95 ? 6.314 1.180 21.830 1.00 87.88 95 ILE A O 1
ATOM 774 N N . ASP A 1 96 ? 6.702 -0.606 23.137 1.00 88.25 96 ASP A N 1
ATOM 775 C CA . ASP A 1 96 ? 7.529 -1.331 22.179 1.00 88.25 96 ASP A CA 1
ATOM 776 C C . ASP A 1 96 ? 6.766 -2.569 21.694 1.00 88.25 96 ASP A C 1
ATOM 778 O O . ASP A 1 96 ? 6.892 -3.663 22.250 1.00 88.25 96 ASP A O 1
ATOM 782 N N . LEU A 1 97 ? 5.854 -2.372 20.734 1.00 83.56 97 LEU A N 1
ATOM 783 C CA . LEU A 1 97 ? 5.231 -3.495 20.033 1.00 83.56 97 LEU A CA 1
ATOM 784 C C . LEU A 1 97 ? 6.249 -4.052 19.046 1.00 83.56 97 LEU A C 1
ATOM 786 O O . LEU A 1 97 ? 6.613 -3.381 18.080 1.00 83.56 97 LEU A O 1
ATOM 790 N N . LEU A 1 98 ? 6.691 -5.281 19.303 1.00 83.88 98 LEU A N 1
ATOM 791 C CA . LEU A 1 98 ? 7.762 -5.939 18.552 1.00 83.88 98 LEU A CA 1
ATOM 792 C C . LEU A 1 98 ? 7.243 -6.716 17.339 1.00 83.88 98 LEU A C 1
ATOM 794 O O . LEU A 1 98 ? 8.031 -7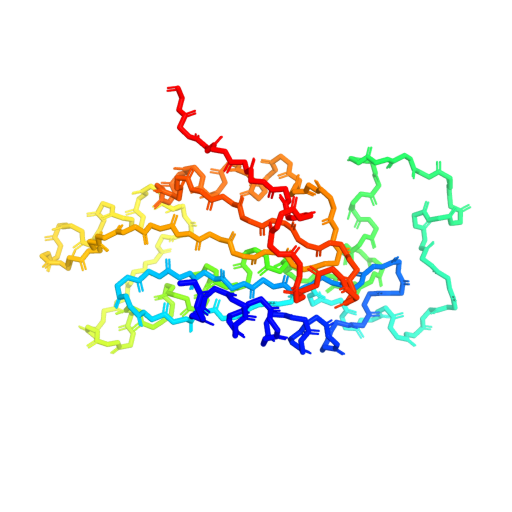.217 16.536 1.00 83.88 98 LEU A O 1
ATOM 798 N N . SER A 1 99 ? 5.923 -6.884 17.219 1.00 87.56 99 SER A N 1
ATOM 799 C CA . SER A 1 99 ? 5.377 -7.787 16.220 1.00 87.56 99 SER A CA 1
ATOM 800 C C . SER A 1 99 ? 5.337 -7.192 14.811 1.00 87.56 99 SER A C 1
ATOM 802 O O . SER A 1 99 ? 4.566 -6.281 14.475 1.00 87.56 99 SER A O 1
ATOM 804 N N . GLU A 1 100 ? 6.110 -7.812 13.926 1.00 87.31 100 GLU A N 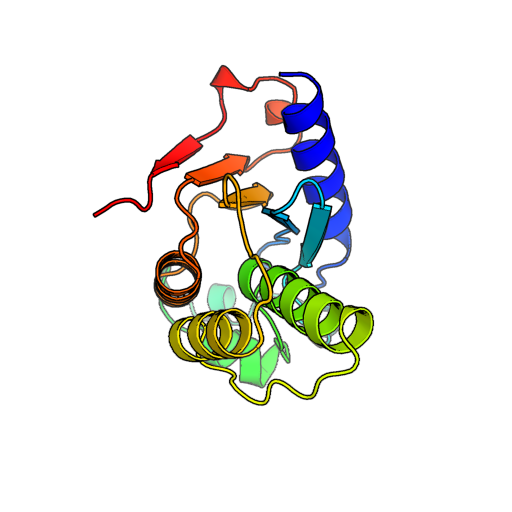1
ATOM 805 C CA . GLU A 1 100 ? 6.014 -7.598 12.484 1.00 87.31 100 GLU A CA 1
ATOM 806 C C . GLU A 1 100 ? 4.721 -8.187 11.894 1.00 87.31 100 GLU A C 1
ATOM 808 O O . GLU A 1 100 ? 4.186 -7.661 10.913 1.00 87.31 100 GLU A O 1
ATOM 813 N N . ASP A 1 101 ? 4.152 -9.214 12.529 1.00 90.56 101 ASP A N 1
ATOM 814 C CA . ASP A 1 101 ? 2.900 -9.836 12.101 1.00 90.56 101 ASP A CA 1
ATOM 815 C C . ASP A 1 101 ? 1.697 -8.916 12.407 1.00 90.56 101 ASP A C 1
ATOM 817 O O . ASP A 1 101 ? 1.489 -8.543 13.566 1.00 90.56 101 ASP A O 1
ATOM 821 N N . PRO A 1 102 ? 0.881 -8.526 11.405 1.00 88.12 102 PRO A N 1
ATOM 822 C CA . PRO A 1 102 ? -0.233 -7.603 11.627 1.00 88.12 102 PRO A CA 1
ATOM 823 C C . PRO A 1 102 ? -1.304 -8.124 12.595 1.00 88.12 102 PRO A C 1
ATOM 825 O O . PRO A 1 102 ? -1.884 -7.324 13.328 1.00 88.12 102 PRO A O 1
ATOM 828 N N . ILE A 1 103 ? -1.558 -9.438 12.633 1.00 89.00 103 ILE A N 1
ATOM 829 C CA . ILE A 1 103 ? -2.566 -10.036 13.522 1.00 89.00 103 ILE A CA 1
ATOM 830 C C . ILE A 1 103 ? -2.085 -9.937 14.966 1.00 89.00 103 ILE A C 1
ATOM 832 O O . ILE A 1 103 ? -2.824 -9.487 15.846 1.00 89.00 103 ILE A O 1
ATOM 836 N N . LEU A 1 104 ? -0.836 -10.336 15.212 1.00 89.94 104 LEU A N 1
ATOM 837 C CA . LEU A 1 104 ? -0.248 -10.260 16.543 1.00 89.94 104 LEU A CA 1
ATOM 838 C C . LEU A 1 104 ? -0.083 -8.799 16.990 1.00 89.94 104 LEU A C 1
ATOM 840 O O . LEU A 1 104 ? -0.429 -8.492 18.124 1.00 89.94 104 LEU A O 1
ATOM 844 N N . PHE A 1 105 ? 0.310 -7.886 16.097 1.00 91.81 105 PHE A N 1
ATOM 845 C CA . PHE A 1 105 ? 0.341 -6.446 16.378 1.00 91.81 105 PHE A CA 1
ATOM 846 C C . PHE A 1 105 ? -1.019 -5.920 16.872 1.00 91.81 105 PHE A C 1
ATOM 848 O O . PHE A 1 105 ? -1.100 -5.255 17.906 1.00 91.81 105 PHE A O 1
ATOM 855 N N . LEU A 1 106 ? -2.115 -6.248 16.174 1.00 90.31 106 LEU A N 1
ATOM 856 C CA . LEU A 1 106 ? -3.460 -5.847 16.601 1.00 90.31 106 LEU A CA 1
ATOM 857 C C . LEU A 1 106 ? -3.869 -6.480 17.933 1.00 90.31 106 LEU A C 1
ATOM 859 O O . LEU A 1 106 ? -4.530 -5.826 18.745 1.00 90.31 106 LEU A O 1
ATOM 863 N N . LYS A 1 107 ? -3.489 -7.740 18.166 1.00 91.69 107 LYS A N 1
ATOM 864 C CA . LYS A 1 107 ? -3.730 -8.416 19.442 1.00 91.69 107 LYS A CA 1
ATOM 865 C C . LYS A 1 107 ? -3.004 -7.702 20.582 1.00 91.69 107 LYS A C 1
ATOM 867 O O . LYS A 1 107 ? -3.636 -7.400 21.586 1.00 91.69 107 LYS A O 1
ATOM 872 N N . GLU A 1 108 ? -1.729 -7.367 20.412 1.00 93.00 108 GLU A N 1
ATOM 873 C CA . GLU A 1 108 ? -0.951 -6.652 21.428 1.00 93.00 108 GLU A CA 1
ATOM 874 C C . GLU A 1 108 ? -1.520 -5.256 21.712 1.00 93.00 108 GLU A C 1
ATOM 876 O O . GLU A 1 108 ? -1.599 -4.848 22.871 1.00 93.00 108 GLU A O 1
ATOM 881 N N . CYS A 1 109 ? -1.982 -4.542 20.677 1.00 92.75 109 CYS A N 1
ATOM 882 C CA . CYS A 1 109 ? -2.691 -3.274 20.856 1.00 92.75 109 CYS A CA 1
ATOM 883 C C . CYS A 1 109 ? -3.926 -3.466 21.744 1.00 92.75 109 CYS A C 1
ATOM 885 O O . CYS A 1 109 ? -4.100 -2.755 22.734 1.00 92.75 109 CYS A O 1
ATOM 887 N N . LYS A 1 110 ? -4.751 -4.472 21.434 1.00 93.00 110 LYS A N 1
ATOM 888 C CA . LYS A 1 110 ? -5.952 -4.795 22.210 1.00 93.00 110 LYS A CA 1
ATOM 889 C C . LYS A 1 110 ? -5.620 -5.164 23.658 1.00 93.00 110 LYS A C 1
ATOM 891 O O . LYS A 1 110 ? -6.275 -4.654 24.564 1.00 93.00 110 LYS A O 1
ATOM 896 N N . ASP A 1 111 ? -4.611 -6.003 23.877 1.00 93.75 111 ASP A N 1
ATOM 897 C CA . ASP A 1 111 ? -4.188 -6.453 25.209 1.00 93.75 111 ASP A CA 1
ATOM 898 C C . ASP A 1 111 ? -3.685 -5.279 26.074 1.00 93.75 111 ASP A C 1
ATOM 900 O O . ASP A 1 111 ? -3.841 -5.287 27.294 1.00 93.75 111 ASP A O 1
ATOM 904 N N . LYS A 1 112 ? -3.154 -4.224 25.442 1.00 93.44 112 LYS A N 1
ATOM 905 C CA . LYS A 1 112 ? -2.754 -2.962 26.089 1.00 93.44 112 LYS A CA 1
ATOM 906 C C . LYS A 1 112 ? -3.877 -1.920 26.185 1.00 93.44 112 LYS A C 1
ATOM 908 O O . LYS A 1 112 ? -3.630 -0.796 26.613 1.00 93.44 112 LYS A O 1
ATOM 913 N N . GLY A 1 113 ? -5.104 -2.260 25.785 1.00 94.31 113 GLY A N 1
ATOM 914 C CA . GLY A 1 113 ? -6.247 -1.342 25.801 1.00 94.31 113 GLY A CA 1
ATOM 915 C C . GLY A 1 113 ? -6.204 -0.253 24.722 1.00 94.31 113 GLY A C 1
ATOM 916 O O . GLY A 1 113 ? -6.957 0.718 24.804 1.00 94.31 113 GLY A O 1
ATOM 917 N N . ILE A 1 114 ? -5.349 -0.401 23.707 1.00 93.69 114 ILE A N 1
ATOM 918 C CA . ILE A 1 114 ? -5.244 0.525 22.578 1.00 93.69 114 ILE A CA 1
ATOM 919 C C . ILE A 1 114 ? -6.352 0.215 21.585 1.00 93.69 114 ILE A C 1
ATOM 921 O O . ILE A 1 114 ? -6.447 -0.883 21.033 1.00 93.69 114 ILE A O 1
ATOM 925 N N . LYS A 1 115 ? -7.192 1.218 21.345 1.00 90.69 115 LYS A N 1
ATOM 926 C CA . LYS A 1 115 ? -8.315 1.114 20.421 1.00 90.69 115 LYS A CA 1
ATOM 927 C C . LYS A 1 115 ? -7.890 1.508 19.013 1.00 90.69 115 LYS A C 1
ATOM 929 O O . LYS A 1 115 ? -7.580 2.665 18.730 1.00 90.69 115 LYS A O 1
ATOM 934 N N . ILE A 1 116 ? -7.900 0.524 18.124 1.00 88.31 116 ILE A N 1
ATOM 935 C CA . ILE A 1 116 ? -7.728 0.714 16.685 1.00 88.31 116 ILE A CA 1
ATOM 936 C C . ILE A 1 116 ? -9.108 0.526 16.053 1.00 88.31 116 ILE A C 1
ATOM 938 O O . ILE A 1 116 ? -9.441 -0.554 15.558 1.00 88.31 116 ILE A O 1
ATOM 942 N N . ASP A 1 117 ? -9.915 1.581 16.135 1.00 79.81 117 ASP A N 1
ATOM 943 C CA . ASP A 1 117 ? -11.322 1.570 15.755 1.00 79.81 117 ASP A CA 1
ATOM 944 C C . ASP A 1 117 ? -11.532 2.213 14.367 1.00 79.81 117 ASP A C 1
ATOM 946 O O . ASP A 1 117 ? -10.651 2.826 13.760 1.00 79.81 117 ASP A O 1
ATOM 950 N N . GLY A 1 118 ? -12.739 2.061 13.828 1.00 69.06 118 GLY A N 1
ATOM 951 C CA . GLY A 1 118 ? -13.163 2.756 12.617 1.00 69.06 118 GLY A CA 1
ATOM 952 C C . GLY A 1 118 ? -12.803 2.077 11.289 1.00 69.06 118 GLY A C 1
ATOM 953 O O . GLY A 1 118 ? -12.191 1.006 11.243 1.00 69.06 118 GLY A O 1
ATOM 954 N N . PRO A 1 119 ? -13.258 2.678 10.175 1.00 67.31 119 PRO A N 1
ATOM 955 C CA . PRO A 1 119 ? -13.018 2.152 8.844 1.00 67.31 119 PRO A CA 1
ATOM 956 C C . PRO A 1 119 ? -11.526 2.201 8.522 1.00 67.31 119 PRO A C 1
ATOM 958 O O . PRO A 1 119 ? -10.894 3.251 8.594 1.00 67.31 119 PRO A O 1
ATOM 961 N N . LYS A 1 120 ? -10.985 1.051 8.130 1.00 87.75 120 LYS A N 1
ATOM 962 C CA . LYS A 1 120 ? -9.601 0.905 7.690 1.00 87.75 120 LYS A CA 1
ATOM 963 C C . LYS A 1 120 ? -9.595 0.872 6.172 1.00 87.75 120 LYS A C 1
ATOM 965 O O . LYS A 1 120 ? -9.958 -0.143 5.572 1.00 87.75 120 LYS A O 1
ATOM 970 N N . TRP A 1 121 ? -9.297 2.015 5.564 1.00 95.81 121 TRP A N 1
ATOM 971 C CA . TRP A 1 121 ? -9.298 2.182 4.112 1.00 95.81 121 TRP A CA 1
ATOM 972 C C . TRP A 1 121 ? -7.868 2.345 3.620 1.00 95.81 121 TRP A C 1
ATOM 974 O O . TRP A 1 121 ? -7.069 3.046 4.239 1.00 95.81 121 TRP A O 1
ATOM 984 N N . MET A 1 122 ? -7.559 1.726 2.488 1.00 97.56 122 MET A N 1
ATOM 985 C CA . MET A 1 122 ? -6.299 1.927 1.789 1.00 97.56 122 MET A CA 1
ATOM 986 C C . MET A 1 122 ? -6.562 2.647 0.469 1.00 97.56 122 MET A C 1
ATOM 988 O O . MET A 1 122 ? -7.269 2.138 -0.393 1.00 97.56 122 MET A O 1
ATOM 992 N N . TYR A 1 123 ? -5.976 3.820 0.290 1.00 98.12 123 TYR A N 1
ATOM 993 C CA . TYR A 1 123 ? -5.938 4.518 -0.991 1.00 98.12 123 TYR A CA 1
ATOM 994 C C . TYR A 1 123 ? -4.625 4.162 -1.670 1.00 98.12 123 TYR A C 1
ATOM 996 O O . TYR A 1 123 ? -3.579 4.276 -1.035 1.00 98.12 123 TYR A O 1
ATOM 1004 N N . ILE A 1 124 ? -4.659 3.736 -2.929 1.00 98.31 124 ILE A N 1
ATOM 1005 C CA . ILE A 1 124 ? -3.454 3.401 -3.684 1.00 98.31 124 ILE A CA 1
ATOM 1006 C C . ILE A 1 124 ? -3.475 4.106 -5.035 1.00 98.31 124 ILE A C 1
ATOM 1008 O O . ILE A 1 124 ? -4.427 3.991 -5.810 1.00 98.31 124 ILE A O 1
ATOM 1012 N N . PHE A 1 125 ? -2.394 4.825 -5.316 1.00 98.50 125 PHE A N 1
ATOM 1013 C CA . PHE A 1 125 ? -2.173 5.528 -6.566 1.00 98.50 125 PHE A CA 1
ATOM 1014 C C . PHE A 1 125 ? -1.065 4.865 -7.382 1.00 98.50 125 PHE A C 1
ATOM 1016 O O . PHE A 1 125 ? -0.033 4.475 -6.839 1.00 98.50 125 PHE A O 1
ATOM 1023 N N . GLY A 1 126 ? -1.244 4.815 -8.701 1.00 96.62 126 GLY A N 1
ATOM 1024 C CA . GLY A 1 126 ? -0.184 4.447 -9.640 1.00 96.62 126 GLY A CA 1
ATOM 1025 C C . GLY A 1 126 ? -0.146 2.969 -10.025 1.00 96.62 126 GLY A C 1
ATOM 1026 O O . GLY A 1 126 ? 0.740 2.580 -10.781 1.00 96.62 126 GLY A O 1
ATOM 1027 N N . HIS A 1 127 ? -1.101 2.141 -9.580 1.00 94.06 127 HIS A N 1
ATOM 1028 C CA . HIS A 1 127 ? -1.293 0.768 -10.074 1.00 94.06 127 HIS A CA 1
ATOM 1029 C C . HIS A 1 127 ? -2.760 0.302 -10.015 1.00 94.06 127 HIS A C 1
ATOM 1031 O O . HIS A 1 127 ? -3.618 1.003 -9.489 1.00 94.06 127 HIS A O 1
ATOM 1037 N N . ASP A 1 128 ? -3.060 -0.870 -10.581 1.00 93.81 128 ASP A N 1
ATOM 1038 C CA . ASP A 1 128 ? -4.417 -1.420 -10.749 1.00 93.81 128 ASP A CA 1
ATOM 1039 C C . ASP A 1 128 ? -4.778 -2.557 -9.773 1.00 93.81 128 ASP A C 1
ATOM 1041 O O . ASP A 1 128 ? -5.942 -2.989 -9.713 1.00 93.81 128 ASP A O 1
ATOM 1045 N N . ARG A 1 129 ? -3.788 -3.054 -9.020 1.00 94.38 129 ARG A N 1
ATOM 1046 C CA . ARG A 1 129 ? -3.961 -4.026 -7.937 1.00 94.38 129 ARG A CA 1
ATOM 1047 C C . ARG A 1 129 ? -2.731 -4.112 -7.019 1.00 94.38 129 ARG A C 1
ATOM 1049 O O . ARG A 1 129 ? -1.609 -4.150 -7.534 1.00 94.38 129 ARG A O 1
ATOM 1056 N N . PRO A 1 130 ? -2.924 -4.277 -5.698 1.00 95.31 130 PRO A N 1
ATOM 1057 C CA . PRO A 1 130 ? -1.858 -4.711 -4.794 1.00 95.31 130 PRO A CA 1
ATOM 1058 C C . PRO A 1 130 ? -1.355 -6.110 -5.155 1.00 95.31 130 PRO A C 1
ATOM 1060 O O . PRO A 1 130 ? -2.064 -6.913 -5.767 1.00 95.31 130 PRO A O 1
ATOM 1063 N N . CYS A 1 131 ? -0.120 -6.428 -4.761 1.00 94.12 131 CYS A N 1
ATOM 1064 C CA . CYS A 1 131 ? 0.347 -7.811 -4.837 1.00 94.12 131 CYS A CA 1
ATOM 1065 C C . CYS A 1 131 ? -0.333 -8.677 -3.761 1.00 94.12 131 CYS A C 1
ATOM 1067 O O . CYS A 1 131 ? -0.883 -8.166 -2.781 1.00 94.12 131 CYS A O 1
ATOM 1069 N N . GLU A 1 132 ? -0.272 -10.001 -3.916 1.00 93.50 132 GLU A N 1
ATOM 1070 C CA . GLU A 1 132 ? -0.875 -10.951 -2.968 1.00 93.50 132 GLU A CA 1
ATOM 1071 C C . GLU A 1 132 ? -0.332 -10.776 -1.546 1.00 93.50 132 GLU A C 1
ATOM 1073 O O . GLU A 1 132 ? -1.093 -10.801 -0.582 1.00 93.50 132 GLU A O 1
ATOM 1078 N N . HIS A 1 133 ? 0.969 -10.505 -1.415 1.00 93.50 133 HIS A N 1
ATOM 1079 C CA . HIS A 1 133 ? 1.602 -10.271 -0.121 1.00 93.50 133 HIS A CA 1
ATOM 1080 C C . HIS A 1 133 ? 1.045 -9.026 0.589 1.00 93.50 133 HIS A C 1
ATOM 1082 O O . HIS A 1 133 ? 0.615 -9.119 1.738 1.00 93.50 133 HIS A O 1
ATOM 1088 N N . CYS A 1 134 ? 0.974 -7.880 -0.099 1.00 95.88 134 CYS A N 1
ATOM 1089 C CA . CYS A 1 134 ? 0.367 -6.664 0.452 1.00 95.88 134 CYS A CA 1
ATOM 1090 C C . CYS A 1 134 ? -1.116 -6.878 0.762 1.00 95.88 134 CYS A C 1
ATOM 1092 O O . CYS A 1 134 ? -1.593 -6.437 1.801 1.00 95.88 134 CYS A O 1
ATOM 1094 N N . THR A 1 135 ? -1.832 -7.607 -0.097 1.00 95.75 135 THR A N 1
ATOM 1095 C CA . THR A 1 135 ? -3.244 -7.952 0.120 1.00 95.75 135 THR A CA 1
ATOM 1096 C C . THR A 1 135 ? -3.435 -8.755 1.402 1.00 95.75 135 THR A C 1
ATOM 1098 O O . THR A 1 135 ? -4.308 -8.419 2.199 1.00 95.75 135 THR A O 1
ATOM 1101 N N . LYS A 1 136 ? -2.596 -9.771 1.640 1.00 94.75 136 LYS A N 1
ATOM 1102 C CA . LYS A 1 136 ? -2.621 -10.561 2.875 1.00 94.75 136 LYS A CA 1
ATOM 1103 C C . LYS A 1 136 ? -2.371 -9.683 4.102 1.00 94.75 136 LYS A C 1
ATOM 1105 O O . LYS A 1 136 ? -3.176 -9.707 5.021 1.00 94.75 136 LYS A O 1
ATOM 1110 N N . ILE A 1 137 ? -1.316 -8.865 4.089 1.00 95.31 137 ILE A N 1
ATOM 1111 C CA . ILE A 1 137 ? -1.001 -7.945 5.197 1.00 95.31 137 ILE A CA 1
ATOM 1112 C C . ILE A 1 137 ? -2.179 -7.005 5.484 1.00 95.31 137 ILE A C 1
ATOM 1114 O O . ILE A 1 137 ? -2.524 -6.779 6.642 1.00 95.31 137 ILE A O 1
ATOM 1118 N N . MET A 1 138 ? -2.810 -6.465 4.438 1.00 95.50 138 MET A N 1
ATOM 1119 C CA . MET A 1 138 ? -3.957 -5.576 4.594 1.00 95.50 138 MET A CA 1
ATOM 1120 C C . MET A 1 138 ? -5.153 -6.290 5.236 1.00 95.50 138 MET A C 1
ATOM 1122 O O . MET A 1 138 ? -5.748 -5.749 6.169 1.00 95.50 138 MET A O 1
ATOM 1126 N N . LYS A 1 139 ? -5.464 -7.516 4.792 1.00 94.25 139 LYS A N 1
ATOM 1127 C CA . LYS A 1 139 ? -6.501 -8.362 5.403 1.00 94.25 139 LYS A CA 1
ATOM 1128 C C . LYS A 1 139 ? -6.201 -8.663 6.869 1.00 94.25 139 LYS A C 1
ATOM 1130 O O . LYS A 1 139 ? -7.077 -8.498 7.712 1.00 94.25 139 LYS A O 1
ATOM 1135 N N . ASP A 1 140 ? -4.962 -9.031 7.174 1.00 93.06 140 ASP A N 1
ATOM 1136 C CA . ASP A 1 140 ? -4.508 -9.354 8.528 1.00 93.06 140 ASP A CA 1
ATOM 1137 C C . ASP A 1 140 ? -4.598 -8.137 9.473 1.00 93.06 140 ASP A C 1
ATOM 1139 O O . ASP A 1 140 ? -4.901 -8.285 10.655 1.00 93.06 140 ASP A O 1
ATOM 1143 N N . LEU A 1 141 ? -4.419 -6.915 8.950 1.00 92.06 141 LEU A N 1
ATOM 1144 C CA . LEU A 1 141 ? -4.634 -5.661 9.688 1.00 92.06 141 LEU A CA 1
ATOM 1145 C C . LEU A 1 141 ? -6.129 -5.263 9.789 1.00 92.06 141 LEU A C 1
ATOM 1147 O O . LEU A 1 141 ? -6.491 -4.273 10.438 1.00 92.06 141 LEU A O 1
ATOM 1151 N N . GLY A 1 142 ? -7.024 -6.017 9.152 1.00 93.19 142 GLY A N 1
ATOM 1152 C CA . GLY A 1 142 ? -8.461 -5.758 9.102 1.00 93.19 142 GLY A CA 1
ATOM 1153 C C . GLY A 1 142 ? -8.862 -4.596 8.190 1.00 93.19 142 GLY A C 1
ATOM 1154 O O . GLY A 1 142 ? -9.912 -3.994 8.415 1.00 93.19 142 GLY A O 1
ATOM 1155 N N . ILE A 1 143 ? -8.034 -4.233 7.204 1.00 94.25 143 ILE A N 1
ATOM 1156 C CA . ILE A 1 143 ? -8.424 -3.291 6.144 1.00 94.25 143 ILE A CA 1
ATOM 1157 C C . ILE A 1 143 ? -9.556 -3.925 5.340 1.00 94.25 143 ILE A C 1
ATOM 1159 O O . ILE A 1 143 ? -9.423 -5.051 4.872 1.00 94.25 143 ILE A O 1
ATOM 1163 N N . SER A 1 144 ? -10.661 -3.198 5.179 1.00 92.69 144 SER A N 1
ATOM 1164 C CA . SER A 1 144 ? -11.861 -3.699 4.493 1.00 92.69 144 SER A CA 1
ATOM 1165 C C . SER A 1 144 ? -12.012 -3.148 3.079 1.00 92.69 144 SER A C 1
ATOM 1167 O O . SER A 1 144 ? -12.602 -3.798 2.223 1.00 92.69 144 SER A O 1
ATOM 1169 N N . HIS A 1 145 ? -11.461 -1.965 2.797 1.00 94.94 145 HIS A N 1
ATOM 1170 C CA . HIS A 1 145 ? -11.639 -1.291 1.511 1.00 94.94 145 HIS A CA 1
ATOM 1171 C C . HIS A 1 145 ? -10.305 -0.816 0.943 1.00 94.94 145 HIS A C 1
ATOM 1173 O O . HIS A 1 145 ? -9.508 -0.194 1.646 1.00 94.94 145 HIS A O 1
ATOM 1179 N N . ILE A 1 146 ? -10.097 -1.057 -0.351 1.00 96.81 146 ILE A N 1
ATOM 1180 C CA . ILE A 1 146 ? -9.020 -0.463 -1.138 1.00 96.81 146 ILE A CA 1
ATOM 1181 C C . ILE A 1 146 ? -9.640 0.388 -2.244 1.00 96.81 146 ILE A C 1
ATOM 1183 O O . ILE A 1 146 ? -10.495 -0.093 -2.987 1.00 96.81 146 ILE A O 1
ATOM 1187 N N . LEU A 1 147 ? -9.185 1.628 -2.380 1.00 96.88 147 LEU A N 1
ATOM 1188 C CA . LEU A 1 147 ? -9.527 2.526 -3.473 1.00 96.88 147 LEU A CA 1
ATOM 1189 C C . LEU A 1 147 ? -8.287 2.697 -4.350 1.00 96.88 147 LEU A C 1
ATOM 1191 O O . LEU A 1 147 ? -7.239 3.122 -3.869 1.00 96.88 147 LEU A O 1
ATOM 1195 N N . LEU A 1 148 ? -8.402 2.350 -5.626 1.00 97.44 148 LEU A N 1
ATOM 1196 C CA . LEU A 1 148 ? -7.312 2.355 -6.598 1.00 97.44 148 LEU A CA 1
ATOM 1197 C C . LEU A 1 148 ? -7.547 3.434 -7.651 1.00 97.44 148 LEU A C 1
ATOM 1199 O O . LEU A 1 148 ? -8.594 3.451 -8.301 1.00 97.44 148 LEU A O 1
ATOM 1203 N N . CYS A 1 149 ? -6.539 4.273 -7.869 1.00 97.12 149 CYS A N 1
ATOM 1204 C CA . CYS A 1 149 ? -6.509 5.248 -8.954 1.00 97.12 149 CYS A CA 1
ATOM 1205 C C . CYS A 1 149 ? -5.187 5.120 -9.713 1.00 97.12 149 CYS A C 1
ATOM 1207 O O . CYS A 1 149 ? -4.111 5.343 -9.162 1.00 97.12 149 CYS A O 1
ATOM 1209 N N . LYS A 1 150 ? -5.240 4.734 -10.988 1.00 95.06 150 LYS A N 1
ATOM 1210 C CA . LYS A 1 150 ? -4.019 4.482 -11.765 1.00 95.06 150 LYS A CA 1
ATOM 1211 C C . LYS A 1 150 ? -3.402 5.767 -12.315 1.00 95.06 150 LYS A C 1
ATOM 1213 O O . LYS A 1 150 ? -2.183 5.906 -12.271 1.00 95.06 150 LYS A O 1
ATOM 1218 N N . ASN A 1 151 ? -4.234 6.677 -12.819 1.00 95.50 151 ASN A N 1
ATOM 1219 C CA . ASN A 1 151 ? -3.794 7.882 -13.519 1.00 95.50 151 ASN A CA 1
ATOM 1220 C C . ASN A 1 151 ? -4.178 9.137 -12.739 1.00 95.50 151 ASN A C 1
ATOM 1222 O O . ASN A 1 151 ? -5.120 9.131 -11.947 1.00 95.50 151 ASN A O 1
ATOM 1226 N N . LYS A 1 152 ? -3.441 10.227 -12.956 1.00 93.75 152 LYS A N 1
ATOM 1227 C CA . LYS A 1 152 ? -3.643 11.480 -12.218 1.00 93.75 152 LYS A CA 1
ATOM 1228 C C . LYS A 1 152 ? -4.939 12.177 -12.630 1.00 93.75 152 LYS A C 1
ATOM 1230 O O . LYS A 1 152 ? -5.592 12.806 -11.804 1.00 93.75 152 LYS A O 1
ATOM 1235 N N . GLU A 1 153 ? -5.304 12.053 -13.897 1.00 94.94 153 GLU A N 1
ATOM 1236 C CA . GLU A 1 153 ? -6.498 12.637 -14.501 1.00 94.94 153 GLU A CA 1
ATOM 1237 C C . GLU A 1 153 ? -7.769 12.049 -13.878 1.00 94.94 153 GLU A C 1
ATOM 1239 O O . GLU A 1 153 ? -8.761 12.753 -13.729 1.00 94.94 153 GLU A O 1
ATOM 1244 N N . ASP A 1 154 ? -7.711 10.791 -13.434 1.00 94.31 154 ASP A N 1
ATOM 1245 C CA . ASP A 1 154 ? -8.840 10.081 -12.832 1.00 94.31 154 ASP A CA 1
ATOM 1246 C C . ASP A 1 154 ? -9.062 10.451 -11.352 1.00 94.31 154 ASP A C 1
ATOM 1248 O O . ASP A 1 154 ? -10.095 10.118 -10.780 1.00 94.31 154 ASP A O 1
ATOM 1252 N N . ILE A 1 155 ? -8.146 11.186 -10.706 1.00 93.62 155 ILE A N 1
ATOM 1253 C CA . ILE A 1 155 ? -8.266 11.550 -9.279 1.00 93.62 155 ILE A CA 1
ATOM 1254 C C . ILE A 1 155 ? -9.520 12.396 -9.009 1.00 93.62 155 ILE A C 1
ATOM 1256 O O . ILE A 1 155 ? -10.120 12.285 -7.946 1.00 93.62 155 ILE A O 1
ATOM 1260 N N . PHE A 1 156 ? -9.936 13.240 -9.951 1.00 93.38 156 PHE A N 1
ATOM 1261 C CA . PHE A 1 156 ? -11.101 14.117 -9.774 1.00 93.38 156 PHE A CA 1
ATOM 1262 C C . PHE A 1 156 ? -12.409 13.500 -10.294 1.00 93.38 156 PHE A C 1
ATOM 1264 O O . PHE A 1 156 ? -13.434 14.177 -10.331 1.00 93.38 156 PHE A O 1
ATOM 1271 N N . HIS A 1 157 ? -12.364 12.224 -10.681 1.00 91.94 157 HIS A N 1
ATOM 1272 C CA . HIS A 1 157 ? -13.473 11.444 -11.220 1.00 91.94 157 HIS A CA 1
ATOM 1273 C C . HIS A 1 157 ? -13.599 10.155 -10.396 1.00 91.94 157 HIS A C 1
ATOM 1275 O O . HIS A 1 157 ? -13.032 9.120 -10.742 1.00 91.94 157 HIS A O 1
ATOM 1281 N N . ASP A 1 158 ? -14.264 10.239 -9.242 1.00 83.25 158 ASP A N 1
ATOM 1282 C CA . ASP A 1 158 ? -14.348 9.135 -8.275 1.00 83.25 158 ASP A CA 1
ATOM 1283 C C . ASP A 1 158 ? -15.089 7.902 -8.819 1.00 83.25 158 ASP A C 1
ATOM 1285 O O . ASP A 1 158 ? -14.792 6.775 -8.424 1.00 83.25 158 ASP A O 1
ATOM 1289 N N . ASP A 1 159 ? -15.966 8.095 -9.802 1.00 88.38 159 ASP A N 1
ATOM 1290 C CA . ASP A 1 159 ? -16.610 7.054 -10.604 1.00 88.38 159 ASP A CA 1
ATOM 1291 C C . ASP A 1 159 ? -15.622 6.192 -11.410 1.00 88.38 159 ASP A C 1
ATOM 1293 O O . ASP A 1 159 ? -15.949 5.072 -11.805 1.00 88.38 159 ASP A O 1
ATOM 1297 N N . ARG A 1 160 ? -14.394 6.677 -11.626 1.00 90.56 160 ARG A N 1
ATOM 1298 C CA . ARG A 1 160 ? -13.321 5.943 -12.316 1.00 90.56 160 ARG A CA 1
ATOM 1299 C C . ARG A 1 160 ? -12.407 5.175 -11.376 1.00 90.56 160 ARG A C 1
ATOM 1301 O O . ARG A 1 160 ? -11.504 4.470 -11.834 1.00 90.56 160 ARG A O 1
ATOM 1308 N N . TRP A 1 161 ? -12.596 5.312 -10.069 1.00 94.25 161 TRP A N 1
ATOM 1309 C CA . TRP A 1 161 ? -11.775 4.601 -9.106 1.00 94.25 161 TRP A CA 1
ATOM 1310 C C . TRP A 1 161 ? -12.239 3.161 -8.986 1.00 94.25 161 TRP A C 1
ATOM 1312 O O . TRP A 1 161 ? -13.429 2.855 -8.912 1.00 94.25 161 TRP A O 1
ATOM 1322 N N . LYS A 1 162 ? -11.275 2.249 -8.899 1.00 95.81 162 LYS A N 1
ATOM 1323 C CA . LYS A 1 162 ? -11.584 0.850 -8.627 1.00 95.81 162 LYS A CA 1
ATOM 1324 C C . LYS A 1 162 ? -11.653 0.643 -7.121 1.00 95.81 162 LYS A C 1
ATOM 1326 O O . LYS A 1 162 ? -10.671 0.863 -6.416 1.00 95.81 162 LYS A O 1
ATOM 1331 N N . ILE A 1 163 ? -12.799 0.174 -6.645 1.00 95.31 163 ILE A N 1
ATOM 1332 C CA . ILE A 1 163 ? -12.998 -0.197 -5.244 1.00 95.31 163 ILE A CA 1
ATOM 1333 C C . ILE A 1 163 ? -12.861 -1.713 -5.122 1.00 95.31 163 ILE A C 1
ATOM 1335 O O . ILE A 1 163 ? -13.539 -2.466 -5.820 1.00 95.31 163 ILE A O 1
ATOM 1339 N N . ILE A 1 164 ? -11.985 -2.165 -4.230 1.00 95.06 164 ILE A N 1
ATOM 1340 C CA . ILE A 1 164 ? -11.854 -3.571 -3.845 1.00 95.06 164 ILE A CA 1
ATOM 1341 C C . ILE A 1 164 ? -12.301 -3.696 -2.394 1.00 95.06 164 ILE A C 1
ATOM 1343 O O . ILE A 1 164 ? -11.762 -3.019 -1.520 1.00 95.06 164 ILE A O 1
ATOM 1347 N N . ARG A 1 165 ? -13.263 -4.583 -2.139 1.00 94.25 165 ARG A N 1
ATOM 1348 C CA . ARG A 1 165 ? -13.591 -5.027 -0.782 1.00 94.25 165 ARG A CA 1
ATOM 1349 C C . ARG A 1 165 ? -12.705 -6.215 -0.430 1.00 94.25 165 ARG A C 1
ATOM 1351 O O . ARG A 1 165 ? -12.564 -7.133 -1.235 1.00 94.25 165 ARG A O 1
ATOM 1358 N N . LEU A 1 166 ? -12.054 -6.145 0.725 1.00 90.69 166 LEU A N 1
ATOM 1359 C CA . LEU A 1 166 ? -11.172 -7.196 1.238 1.00 90.69 166 LEU A CA 1
ATOM 1360 C C . LEU A 1 166 ? -11.884 -8.167 2.180 1.00 90.69 166 LEU A C 1
ATOM 1362 O O . LEU A 1 166 ? -11.287 -9.180 2.553 1.00 90.69 166 LEU A O 1
ATOM 1366 N N . ASP A 1 167 ? -13.132 -7.858 2.525 1.00 81.75 167 ASP A N 1
ATOM 1367 C CA . ASP A 1 167 ? -14.063 -8.715 3.247 1.00 81.75 167 ASP A CA 1
ATOM 1368 C C . ASP A 1 167 ? -14.048 -10.130 2.631 1.00 81.75 167 ASP A C 1
ATOM 1370 O O . ASP A 1 167 ? -14.004 -10.283 1.405 1.00 81.75 167 ASP A O 1
ATOM 1374 N N . ASN A 1 168 ? -14.014 -11.154 3.488 1.00 53.22 168 ASN A N 1
ATOM 1375 C CA . ASN A 1 168 ? -14.158 -12.554 3.079 1.00 53.22 168 ASN A CA 1
ATOM 1376 C C . ASN A 1 168 ? -15.626 -12.891 2.821 1.00 53.22 168 ASN A C 1
ATOM 1378 O O . ASN A 1 168 ? -16.472 -12.420 3.616 1.00 53.22 168 ASN A O 1
#

Secondary structure (DSSP, 8-state):
-HHHHHHHHHHHHHHTT---SS---EEEEEETTEEEEEE-B-TTGGG-SS-HHHHTTPPTTS-THHHHHTT---B-HHHHHHHHHHHHHHHHHT------SHHHHHHHHHHTT----S--EEEEES-S---HHHHHHHHHTT--EEEEE-SSGGGG-GGGSEEEE---

Radius of gyration: 16.29 Å; chains: 1; bounding box: 38×29×46 Å